Protein AF-A0A7C1R6V9-F1 (afdb_monomer_lite)

Sequence (108 aa):
MRCWAEIVVELDKNIESIDYPQALKPYDFLIILSGESAASVNPNFIKKGENTGYLVWDHSTIQQFRAADKIPKNLSIPEQKIAVEKFGNIVFGNLILFGAFTILSGVR

Radius of gyration: 14.65 Å; chains: 1; bounding box: 40×29×37 Å

Secondary structure (DSSP, 8-state):
------------TT------SSPPSSBSEEEE-SHHHHTT--GGGB--STT--EEEE-TTT-S--TTGGG-SSEEE--HHHHHHHHHS-GGGHHHHHHHHHHHHH---

Foldseek 3Di:
DDDDDFDDDDPPPVDPDDPDPGQDFLFQEAEEEAQVRLVPDAQRSWDDDDQGGAYEYACLHHVDRVRQVVRPRYDYDNLQVCCCVPPVDSVCSVVVVVVVCCVSNVPD

pLDDT: mean 90.54, std 6.85, range [55.81, 96.88]

Structure (mmCIF, N/CA/C/O backbone):
data_AF-A0A7C1R6V9-F1
#
_entry.id   AF-A0A7C1R6V9-F1
#
loop_
_atom_site.group_PDB
_atom_site.id
_atom_site.type_symbol
_atom_site.label_atom_id
_atom_site.label_alt_id
_atom_site.label_comp_id
_atom_site.label_asym_id
_atom_site.label_entity_id
_atom_site.label_seq_id
_atom_site.pdbx_PDB_ins_code
_atom_site.Cartn_x
_atom_site.Cartn_y
_atom_site.Cartn_z
_atom_site.occupancy
_atom_site.B_iso_or_equiv
_atom_site.auth_seq_id
_atom_site.auth_comp_id
_atom_site.auth_asym_id
_atom_site.auth_atom_id
_atom_site.pdbx_PDB_model_num
ATOM 1 N N . MET A 1 1 ? -0.419 16.616 10.810 1.00 55.81 1 MET A N 1
ATOM 2 C CA . MET A 1 1 ? 0.939 16.385 10.266 1.00 55.81 1 MET A CA 1
ATOM 3 C C . MET A 1 1 ? 0.856 15.169 9.359 1.00 55.81 1 MET A C 1
ATOM 5 O O . MET A 1 1 ? 0.285 14.180 9.794 1.00 55.81 1 MET A O 1
ATOM 9 N N . ARG A 1 2 ? 1.315 15.247 8.104 1.00 73.12 2 ARG A N 1
ATOM 10 C CA . ARG A 1 2 ? 1.410 14.064 7.233 1.00 73.12 2 ARG A CA 1
ATOM 11 C C . ARG A 1 2 ? 2.804 13.480 7.399 1.00 73.12 2 ARG A C 1
ATOM 13 O O . ARG A 1 2 ? 3.775 14.220 7.288 1.00 73.12 2 ARG A O 1
ATOM 20 N N . CYS A 1 3 ? 2.878 12.192 7.698 1.00 86.06 3 CYS A N 1
ATOM 21 C CA . CYS A 1 3 ? 4.121 11.437 7.701 1.00 86.06 3 CYS A CA 1
ATOM 22 C C . CYS A 1 3 ? 4.119 10.541 6.466 1.00 86.06 3 CYS A C 1
ATOM 24 O O . CYS A 1 3 ? 3.076 9.988 6.110 1.00 86.06 3 CYS A O 1
ATOM 26 N N . TRP A 1 4 ? 5.265 10.421 5.813 1.00 90.69 4 TRP A N 1
ATOM 27 C CA . TRP A 1 4 ? 5.468 9.473 4.733 1.00 90.69 4 TRP A CA 1
ATOM 28 C C . TRP A 1 4 ? 6.893 8.935 4.805 1.00 90.69 4 TRP A C 1
ATOM 30 O O . TRP A 1 4 ? 7.787 9.577 5.356 1.00 90.69 4 TRP A O 1
ATOM 40 N N . ALA A 1 5 ? 7.074 7.744 4.255 1.00 90.75 5 ALA A N 1
ATOM 41 C CA . ALA A 1 5 ? 8.367 7.124 4.050 1.00 90.75 5 ALA A CA 1
ATOM 42 C C . ALA A 1 5 ? 8.406 6.598 2.618 1.00 90.75 5 ALA A C 1
ATOM 44 O O . ALA A 1 5 ? 7.383 6.175 2.076 1.00 90.75 5 ALA A O 1
ATOM 45 N N . GLU A 1 6 ? 9.585 6.636 2.017 1.00 92.00 6 GLU A N 1
ATOM 46 C CA . GLU A 1 6 ? 9.824 6.139 0.670 1.00 92.00 6 GLU A CA 1
ATOM 47 C C . GLU A 1 6 ? 10.915 5.085 0.741 1.00 92.00 6 GLU A C 1
ATOM 49 O O . GLU A 1 6 ? 11.902 5.241 1.458 1.00 92.00 6 GLU A O 1
ATOM 54 N N . ILE A 1 7 ? 10.705 3.990 0.020 1.00 88.56 7 ILE A N 1
ATOM 55 C CA . ILE A 1 7 ? 11.641 2.878 -0.044 1.00 88.56 7 ILE A CA 1
ATOM 56 C C . ILE A 1 7 ? 11.879 2.599 -1.518 1.00 88.56 7 ILE A C 1
ATOM 58 O O . ILE A 1 7 ? 10.931 2.421 -2.285 1.00 88.56 7 ILE A O 1
ATOM 62 N N . VAL A 1 8 ? 13.150 2.565 -1.897 1.00 89.62 8 VAL A N 1
ATOM 63 C CA . VAL A 1 8 ? 13.596 2.159 -3.224 1.00 89.62 8 VAL A CA 1
ATOM 64 C C . VAL A 1 8 ? 14.518 0.969 -3.037 1.00 89.62 8 VAL A C 1
ATOM 66 O O . VAL A 1 8 ? 15.438 1.019 -2.223 1.00 89.62 8 VAL A O 1
ATOM 69 N N . VAL A 1 9 ? 14.248 -0.101 -3.776 1.00 85.88 9 VAL A N 1
ATOM 70 C CA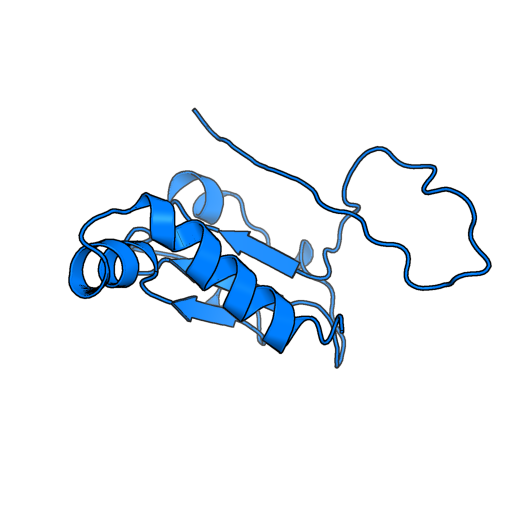 . VAL A 1 9 ? 15.065 -1.311 -3.780 1.00 85.88 9 VAL A CA 1
ATOM 71 C C . VAL A 1 9 ? 15.450 -1.595 -5.221 1.00 85.88 9 VAL A C 1
ATOM 73 O O . VAL A 1 9 ? 14.572 -1.692 -6.077 1.00 85.88 9 VAL A O 1
ATOM 76 N N . GLU A 1 10 ? 16.747 -1.724 -5.469 1.00 86.19 10 GLU A N 1
ATOM 77 C CA . GLU A 1 10 ? 17.276 -2.229 -6.729 1.00 86.19 10 GLU A CA 1
ATOM 78 C C . GLU A 1 10 ? 17.473 -3.742 -6.607 1.00 86.19 10 GLU A C 1
ATOM 80 O O . GLU A 1 10 ? 18.075 -4.227 -5.646 1.00 86.19 10 GLU A O 1
ATOM 85 N N . LEU A 1 11 ? 16.890 -4.489 -7.542 1.00 82.25 11 LEU A N 1
ATOM 86 C CA . LEU A 1 11 ? 16.924 -5.952 -7.551 1.00 82.25 11 LEU A CA 1
ATOM 87 C C . LEU A 1 11 ? 18.000 -6.485 -8.503 1.00 82.25 11 LEU A C 1
ATOM 89 O O . LEU A 1 11 ? 18.443 -7.626 -8.341 1.00 82.25 11 LEU A O 1
ATOM 93 N N . ASP A 1 12 ? 18.425 -5.684 -9.484 1.00 84.62 12 ASP A N 1
ATOM 94 C CA . ASP A 1 12 ? 19.555 -6.008 -10.341 1.00 84.62 12 ASP A CA 1
ATOM 95 C C . ASP A 1 12 ? 20.866 -5.838 -9.568 1.00 84.62 12 ASP A C 1
ATOM 97 O O . ASP A 1 12 ? 21.309 -4.736 -9.253 1.00 84.62 12 ASP A O 1
ATOM 101 N N . LYS A 1 13 ? 21.527 -6.965 -9.297 1.00 84.25 13 LYS A N 1
ATOM 102 C CA . LYS A 1 13 ? 22.800 -7.007 -8.565 1.00 84.25 13 LYS A CA 1
ATOM 103 C C . LYS A 1 13 ? 23.962 -6.353 -9.316 1.00 84.25 13 LYS A C 1
ATOM 105 O O . LYS A 1 13 ? 25.023 -6.190 -8.724 1.00 84.25 13 LYS A O 1
ATOM 110 N N . ASN A 1 14 ? 23.790 -6.034 -10.599 1.00 91.44 14 ASN A N 1
ATOM 111 C CA . ASN A 1 14 ? 24.795 -5.333 -11.394 1.00 91.44 14 ASN A CA 1
ATOM 112 C C . ASN A 1 14 ? 24.747 -3.812 -11.201 1.00 91.44 14 ASN A C 1
ATOM 114 O O . ASN A 1 14 ? 25.660 -3.119 -11.644 1.00 91.44 14 ASN A O 1
ATOM 118 N N . ILE A 1 15 ? 23.695 -3.285 -10.573 1.00 87.44 15 ILE A N 1
ATOM 119 C CA . ILE A 1 15 ? 23.571 -1.863 -10.273 1.00 87.44 15 ILE A CA 1
ATOM 120 C C . ILE A 1 15 ? 24.136 -1.619 -8.872 1.00 87.44 15 ILE A C 1
ATOM 122 O O . ILE A 1 15 ? 23.638 -2.137 -7.875 1.00 87.44 15 ILE A O 1
ATOM 126 N N . GLU A 1 16 ? 25.209 -0.832 -8.805 1.00 84.38 16 GLU A N 1
ATOM 127 C CA . GLU A 1 16 ? 25.948 -0.588 -7.560 1.00 84.38 16 GLU A CA 1
ATOM 128 C C . GLU A 1 16 ? 25.324 0.517 -6.693 1.00 84.38 16 GLU A C 1
ATOM 130 O O . GLU A 1 16 ? 25.511 0.520 -5.474 1.00 84.38 16 GLU A O 1
ATOM 135 N N . SER A 1 17 ? 24.577 1.449 -7.294 1.00 85.62 17 SER A N 1
ATOM 136 C CA . SER A 1 17 ? 23.969 2.582 -6.592 1.00 85.62 17 SER A CA 1
ATOM 137 C C . SER A 1 17 ? 22.584 2.943 -7.121 1.00 85.62 17 SER A C 1
ATOM 139 O O . SER A 1 17 ? 22.273 2.803 -8.300 1.00 85.62 17 SER A O 1
ATOM 141 N N . ILE A 1 18 ? 21.748 3.446 -6.211 1.00 85.31 18 ILE A N 1
ATOM 142 C CA . ILE A 1 18 ? 20.482 4.097 -6.540 1.00 85.31 18 ILE A CA 1
ATOM 143 C C . ILE A 1 18 ? 20.751 5.603 -6.563 1.00 85.31 18 ILE A C 1
ATOM 145 O O . ILE A 1 18 ? 20.977 6.214 -5.520 1.00 85.31 18 ILE A O 1
ATOM 149 N N . ASP A 1 19 ? 20.706 6.204 -7.749 1.00 85.44 19 ASP A N 1
ATOM 150 C CA . ASP A 1 19 ? 21.136 7.598 -7.954 1.00 85.44 19 ASP A CA 1
ATOM 151 C C . ASP A 1 19 ? 20.027 8.633 -7.705 1.00 85.44 19 ASP A C 1
ATOM 153 O O . ASP A 1 19 ? 20.189 9.828 -7.960 1.00 85.44 19 ASP A O 1
ATOM 157 N N . TYR A 1 20 ? 18.876 8.188 -7.207 1.00 81.44 20 TYR A N 1
ATOM 158 C CA . TYR A 1 20 ? 17.741 9.042 -6.897 1.00 81.44 20 TYR A CA 1
ATOM 159 C C . TYR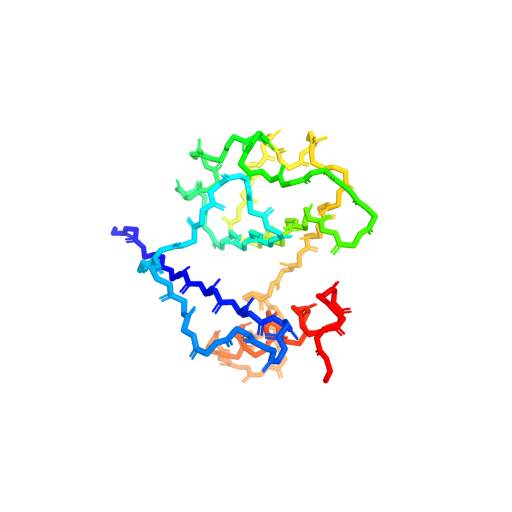 A 1 20 ? 17.314 8.868 -5.433 1.00 81.44 20 TYR A C 1
ATOM 161 O O . TYR A 1 20 ? 17.148 7.747 -4.954 1.00 81.44 20 TYR A O 1
ATOM 169 N N . PRO A 1 21 ? 17.092 9.972 -4.699 1.00 76.94 21 PRO A N 1
ATOM 170 C CA . PRO A 1 21 ? 16.864 9.916 -3.256 1.00 76.94 21 PRO A CA 1
ATOM 171 C C . PRO A 1 21 ? 15.421 9.554 -2.868 1.00 76.94 21 PRO A C 1
ATOM 173 O O . PRO A 1 21 ? 15.101 9.561 -1.683 1.00 76.94 21 PRO A O 1
ATOM 176 N N . GLN A 1 22 ? 14.531 9.334 -3.843 1.00 88.44 22 GLN A N 1
ATOM 177 C CA . GLN A 1 22 ? 13.079 9.297 -3.641 1.00 88.44 22 GLN A CA 1
ATOM 178 C C . GLN A 1 22 ? 12.395 8.258 -4.520 1.00 88.44 22 GLN A C 1
ATOM 180 O O . GLN A 1 22 ? 12.815 8.005 -5.646 1.00 88.44 22 GLN A O 1
ATOM 185 N N . ALA A 1 23 ? 11.279 7.708 -4.050 1.00 90.81 23 ALA A N 1
ATOM 186 C CA . ALA A 1 23 ? 10.481 6.814 -4.879 1.00 90.81 23 ALA A CA 1
ATOM 187 C C . ALA A 1 23 ? 9.909 7.582 -6.084 1.00 90.81 23 ALA A C 1
ATOM 189 O O . ALA A 1 23 ? 9.250 8.615 -5.940 1.00 90.81 23 ALA A O 1
ATOM 190 N N . LEU A 1 24 ? 10.130 7.062 -7.292 1.00 90.31 24 LEU A N 1
ATOM 191 C CA . LEU A 1 24 ? 9.630 7.679 -8.517 1.00 90.31 24 LEU A CA 1
ATOM 192 C C . LEU A 1 24 ? 8.247 7.134 -8.867 1.00 90.31 24 LEU A C 1
ATOM 194 O O . LEU A 1 24 ? 8.007 5.928 -8.853 1.00 90.31 24 LEU A O 1
ATOM 198 N N . LYS A 1 25 ? 7.331 8.041 -9.212 1.00 92.31 25 LYS A N 1
ATOM 199 C CA . LYS A 1 25 ? 6.023 7.665 -9.754 1.00 92.31 25 LYS A CA 1
ATOM 200 C C . LYS A 1 25 ? 6.166 7.170 -11.199 1.00 92.31 25 LYS A C 1
ATOM 202 O O . LYS A 1 25 ? 6.958 7.739 -11.949 1.00 92.31 25 LYS A O 1
ATOM 207 N N . PRO A 1 26 ? 5.315 6.230 -11.635 1.00 95.06 26 PRO A N 1
ATOM 208 C CA . PRO A 1 26 ? 4.341 5.498 -10.821 1.00 95.06 26 PRO A CA 1
ATOM 209 C C . PRO A 1 26 ? 5.015 4.458 -9.903 1.00 95.06 26 PRO A C 1
ATOM 211 O O . PRO A 1 26 ? 6.036 3.884 -10.260 1.00 95.06 26 PRO A O 1
ATOM 214 N N . TYR A 1 27 ? 4.437 4.210 -8.729 1.00 94.69 27 TYR A N 1
ATOM 215 C CA . TYR A 1 27 ? 4.974 3.338 -7.684 1.00 94.69 27 TYR A CA 1
ATOM 216 C C . TYR A 1 27 ? 4.595 1.869 -7.885 1.00 94.69 27 TYR A C 1
ATOM 218 O O . TYR A 1 27 ? 3.485 1.562 -8.332 1.00 94.69 27 TYR A O 1
ATOM 226 N N . ASP A 1 28 ? 5.485 0.960 -7.481 1.00 93.06 28 ASP A N 1
ATOM 227 C CA . ASP A 1 28 ? 5.203 -0.479 -7.433 1.00 93.06 28 ASP A CA 1
ATOM 228 C C . ASP A 1 28 ? 4.311 -0.871 -6.253 1.00 93.06 28 ASP A C 1
ATOM 230 O O . ASP A 1 28 ? 3.508 -1.801 -6.354 1.00 93.06 28 ASP A O 1
ATOM 234 N N . PHE A 1 29 ? 4.430 -0.135 -5.150 1.00 93.75 29 PHE A N 1
ATOM 235 C CA . PHE A 1 29 ? 3.700 -0.368 -3.915 1.00 93.75 29 PHE A CA 1
ATOM 236 C C . PHE A 1 29 ? 3.330 0.970 -3.273 1.00 93.75 29 PHE A C 1
ATOM 238 O O . PHE A 1 29 ? 4.168 1.865 -3.176 1.00 93.75 29 PHE A O 1
ATOM 245 N N . LEU A 1 30 ? 2.086 1.110 -2.824 1.00 95.19 30 LEU A N 1
ATOM 246 C CA . LEU A 1 30 ? 1.602 2.284 -2.104 1.00 95.19 30 LEU A CA 1
ATOM 247 C C . LEU A 1 30 ? 0.840 1.831 -0.856 1.00 95.19 30 LEU A C 1
ATOM 249 O O . LEU A 1 30 ? -0.106 1.056 -0.964 1.00 95.19 30 LEU A O 1
ATOM 253 N N . ILE A 1 31 ? 1.239 2.321 0.320 1.00 94.56 31 ILE A N 1
ATOM 254 C CA . ILE A 1 31 ? 0.588 2.010 1.602 1.00 94.56 31 ILE A CA 1
ATOM 255 C C . ILE A 1 31 ? -0.034 3.286 2.171 1.00 94.56 31 ILE A C 1
ATOM 257 O O . ILE A 1 31 ? 0.650 4.300 2.297 1.00 94.56 31 ILE A O 1
ATOM 261 N N . ILE A 1 32 ? -1.325 3.248 2.510 1.00 95.06 32 ILE A N 1
ATOM 262 C CA . ILE A 1 32 ? -2.087 4.416 2.972 1.00 95.06 32 ILE A CA 1
ATOM 263 C C . ILE A 1 32 ? -2.828 4.084 4.266 1.00 95.06 32 ILE A C 1
ATOM 265 O O . ILE A 1 32 ? -3.742 3.269 4.266 1.00 95.06 32 ILE A O 1
ATOM 269 N N . LEU A 1 33 ? -2.456 4.748 5.361 1.00 93.62 33 LEU A N 1
ATOM 270 C CA . LEU A 1 33 ? -2.950 4.420 6.710 1.00 93.62 33 LEU A CA 1
ATOM 271 C C . LEU A 1 33 ? -3.827 5.514 7.339 1.00 93.62 33 LEU A C 1
ATOM 273 O O . LEU A 1 33 ? -4.248 5.389 8.487 1.00 93.62 33 LEU A O 1
ATOM 277 N N . SER A 1 34 ? -4.068 6.619 6.626 1.00 92.38 34 SER A N 1
ATOM 278 C CA . SER A 1 34 ? -4.906 7.717 7.116 1.00 92.38 34 SER A CA 1
ATOM 279 C C . SER A 1 34 ? -5.768 8.327 6.016 1.00 92.38 34 SER A C 1
ATOM 281 O O . SER A 1 34 ? -5.403 8.332 4.833 1.00 92.38 34 SER A O 1
ATOM 283 N N . GLY A 1 35 ? -6.916 8.878 6.419 1.00 92.94 35 GLY A N 1
ATOM 284 C CA . GLY A 1 35 ? -7.853 9.534 5.509 1.00 92.94 35 GLY A CA 1
ATOM 285 C C . GLY A 1 35 ? -7.250 10.756 4.809 1.00 92.94 35 GLY A C 1
ATOM 286 O O . GLY A 1 35 ? -7.503 10.977 3.624 1.00 92.94 35 GLY A O 1
ATOM 287 N N . GLU A 1 36 ? -6.395 11.522 5.495 1.00 91.31 36 GLU A N 1
ATOM 288 C CA . GLU A 1 36 ? -5.724 12.695 4.921 1.00 91.31 36 GLU A CA 1
ATOM 289 C C . GLU A 1 36 ? -4.795 12.319 3.767 1.00 91.31 36 GLU A C 1
ATOM 291 O O . GLU A 1 36 ? -4.699 13.059 2.785 1.00 91.31 36 GLU A O 1
ATOM 296 N N . SER A 1 37 ? -4.112 11.179 3.882 1.00 92.19 37 SER A N 1
ATOM 297 C CA . SER A 1 37 ? -3.248 10.654 2.826 1.00 92.19 37 SER A CA 1
ATOM 298 C C . SER A 1 37 ? -4.088 10.107 1.669 1.00 92.19 37 SER A C 1
ATOM 300 O O . SER A 1 37 ? -3.830 10.461 0.515 1.00 92.19 37 SER A O 1
ATOM 302 N N . ALA A 1 38 ? -5.153 9.352 1.967 1.00 93.94 38 ALA A N 1
ATOM 303 C CA . ALA A 1 38 ? -6.070 8.778 0.976 1.00 93.94 38 ALA A CA 1
ATOM 304 C C . ALA A 1 38 ? -6.695 9.832 0.046 1.00 93.94 38 ALA A C 1
ATOM 306 O O . ALA A 1 38 ? -6.798 9.611 -1.161 1.00 93.94 38 ALA A O 1
ATOM 307 N N . ALA A 1 39 ? -7.040 11.008 0.582 1.00 91.94 39 ALA A N 1
ATOM 308 C CA . ALA A 1 39 ? -7.634 12.108 -0.181 1.00 91.94 39 ALA A CA 1
ATOM 309 C C . ALA A 1 39 ? -6.736 12.642 -1.315 1.00 91.94 39 ALA A C 1
ATOM 311 O O . ALA A 1 39 ? -7.236 13.220 -2.278 1.00 91.94 39 ALA A O 1
ATOM 312 N N . SER A 1 40 ? -5.416 12.457 -1.209 1.00 91.19 40 SER A N 1
ATOM 313 C CA . SER A 1 40 ? -4.437 12.932 -2.199 1.00 91.19 40 SER A CA 1
ATOM 314 C C . SER A 1 40 ? -4.010 11.885 -3.230 1.00 91.19 40 SER A C 1
ATOM 316 O O . SER A 1 40 ? -3.247 12.199 -4.147 1.00 91.19 40 SER A O 1
ATOM 318 N N . VAL A 1 41 ? -4.477 10.643 -3.099 1.00 94.12 41 VAL A N 1
ATOM 319 C CA . VAL A 1 41 ? -4.057 9.555 -3.983 1.00 94.12 41 VAL A CA 1
ATOM 320 C C . VAL A 1 41 ? -4.740 9.678 -5.339 1.00 94.12 41 VAL A C 1
ATOM 322 O O . VAL A 1 41 ? -5.965 9.693 -5.457 1.00 94.12 41 VAL A O 1
ATOM 325 N N . ASN A 1 42 ? -3.920 9.703 -6.386 1.00 95.12 42 ASN A N 1
ATOM 326 C CA . ASN A 1 42 ? -4.362 9.564 -7.764 1.00 95.12 42 ASN A CA 1
ATOM 327 C C . ASN A 1 42 ? -4.084 8.122 -8.230 1.00 95.12 42 ASN A C 1
ATOM 329 O O . ASN A 1 42 ? -2.958 7.661 -8.043 1.00 95.12 42 ASN A O 1
ATOM 333 N N . PRO A 1 43 ? -5.038 7.418 -8.870 1.00 94.12 43 PRO A N 1
ATOM 334 C CA . PRO A 1 43 ? -4.801 6.081 -9.423 1.00 94.12 43 PRO A CA 1
ATOM 335 C C . PRO A 1 43 ? -3.586 5.991 -10.362 1.00 94.12 43 PRO A C 1
ATOM 337 O O . PRO A 1 43 ? -2.943 4.951 -10.438 1.00 94.12 43 PRO A O 1
ATOM 340 N N . ASN A 1 44 ? -3.217 7.092 -11.027 1.00 95.19 44 ASN A N 1
ATOM 341 C CA . ASN A 1 44 ? -2.035 7.168 -11.891 1.00 95.19 44 ASN A CA 1
ATOM 342 C C . ASN A 1 44 ? -0.703 7.167 -11.119 1.00 95.19 44 ASN A C 1
ATOM 344 O O . ASN A 1 44 ? 0.356 7.109 -11.736 1.00 95.19 44 ASN A O 1
ATOM 348 N N . PHE A 1 45 ? -0.723 7.259 -9.786 1.00 94.88 45 PHE A N 1
ATOM 349 C CA . PHE A 1 45 ? 0.482 7.113 -8.967 1.00 94.88 45 PHE A CA 1
ATOM 350 C C . PHE A 1 45 ? 0.933 5.662 -8.851 1.00 94.88 45 PHE A C 1
ATOM 352 O O . PHE A 1 45 ? 2.011 5.435 -8.324 1.00 94.88 45 PHE A O 1
ATOM 359 N N . ILE A 1 46 ? 0.141 4.699 -9.316 1.00 94.56 46 ILE A N 1
ATOM 360 C CA . ILE A 1 46 ? 0.415 3.274 -9.172 1.00 94.56 46 ILE A CA 1
ATOM 361 C C . ILE A 1 46 ? 0.707 2.671 -10.548 1.00 94.56 46 ILE A C 1
ATOM 363 O O . ILE A 1 46 ? 0.020 2.967 -11.530 1.00 94.56 46 ILE A O 1
ATOM 367 N N . LYS A 1 47 ? 1.758 1.848 -10.633 1.00 94.94 47 LYS A N 1
ATOM 368 C CA . LYS A 1 47 ? 2.156 1.155 -11.867 1.00 94.94 47 LYS A CA 1
ATOM 369 C C . LYS A 1 47 ? 1.071 0.185 -12.328 1.00 94.94 47 LYS A C 1
ATOM 371 O O . LYS A 1 47 ? 0.257 -0.299 -11.549 1.00 94.94 47 LYS A O 1
ATOM 376 N N . LYS A 1 48 ? 1.087 -0.136 -13.621 1.00 91.00 48 LYS A N 1
ATOM 377 C CA . LYS A 1 48 ? 0.255 -1.193 -14.208 1.00 91.00 48 LYS A CA 1
ATOM 378 C C . LYS A 1 48 ? 1.161 -2.342 -14.628 1.00 91.00 48 LYS A C 1
ATOM 380 O O . LYS A 1 48 ? 2.144 -2.111 -15.322 1.00 91.00 48 LYS A O 1
ATOM 385 N N . GLY A 1 49 ? 0.828 -3.561 -14.224 1.00 88.25 49 GLY A N 1
ATOM 386 C CA . GLY A 1 49 ? 1.581 -4.758 -14.591 1.00 88.25 49 GLY A CA 1
ATOM 387 C C . GLY A 1 49 ? 1.256 -5.937 -13.685 1.00 88.25 49 GLY A C 1
ATOM 388 O O . GLY A 1 49 ? 0.530 -5.791 -12.702 1.00 88.25 49 GLY A O 1
ATOM 389 N N . GLU A 1 50 ? 1.790 -7.111 -14.013 1.00 85.50 50 GLU A N 1
ATOM 390 C CA . GLU A 1 50 ? 1.462 -8.374 -13.340 1.00 85.50 50 GLU A CA 1
ATOM 391 C C . GLU A 1 50 ? 2.072 -8.502 -11.938 1.00 85.50 50 GLU A C 1
ATOM 393 O O . GLU A 1 50 ? 1.388 -8.970 -11.037 1.00 85.50 50 GLU A O 1
ATOM 398 N N . ASN A 1 51 ? 3.272 -7.963 -11.698 1.00 86.00 51 ASN A N 1
ATOM 399 C CA . ASN A 1 51 ? 3.979 -8.062 -10.406 1.00 86.00 51 ASN A CA 1
ATOM 400 C C . ASN A 1 51 ? 4.252 -6.698 -9.751 1.00 86.00 51 ASN A C 1
ATOM 402 O O . ASN A 1 51 ? 5.179 -6.536 -8.972 1.00 86.00 51 ASN A O 1
ATOM 406 N N . THR A 1 52 ? 3.445 -5.695 -10.086 1.00 91.06 52 THR A N 1
ATOM 407 C CA . THR A 1 52 ? 3.587 -4.320 -9.596 1.00 91.06 52 THR A CA 1
ATOM 408 C C . THR A 1 52 ? 2.211 -3.689 -9.402 1.00 91.06 52 THR A C 1
ATOM 410 O O . THR A 1 52 ? 1.197 -4.240 -9.851 1.00 91.06 52 THR A O 1
ATOM 413 N N . GLY A 1 53 ? 2.179 -2.525 -8.768 1.00 93.69 53 GLY A N 1
ATOM 414 C CA . GLY A 1 53 ? 1.011 -1.669 -8.699 1.00 93.69 53 GLY A CA 1
ATOM 415 C C . GLY A 1 53 ? 0.055 -2.007 -7.561 1.00 93.69 53 GLY A C 1
ATOM 416 O O . GLY A 1 53 ? -1.159 -1.978 -7.756 1.00 93.69 53 GLY A O 1
ATOM 417 N N . TYR A 1 54 ? 0.586 -2.366 -6.395 1.00 94.81 54 TYR A N 1
ATOM 418 C CA . TYR A 1 54 ? -0.219 -2.744 -5.236 1.00 94.81 54 TYR A CA 1
ATOM 419 C C . TYR A 1 54 ? -0.574 -1.527 -4.380 1.00 94.81 54 TYR A C 1
ATOM 421 O O . TYR A 1 54 ? 0.293 -0.727 -4.028 1.00 94.81 54 TYR A O 1
ATOM 429 N N . LEU A 1 55 ? -1.847 -1.414 -4.005 1.00 95.62 55 LEU A N 1
ATOM 430 C CA . LEU A 1 55 ? -2.318 -0.507 -2.960 1.00 95.62 55 LEU A CA 1
ATOM 431 C C . LEU A 1 55 ? -2.655 -1.325 -1.712 1.00 95.62 55 LEU A C 1
ATOM 433 O O . LEU A 1 55 ? -3.492 -2.219 -1.789 1.00 95.62 55 LEU A O 1
ATOM 437 N N . VAL A 1 56 ? -2.082 -0.977 -0.563 1.00 95.38 56 VAL A N 1
ATOM 438 C CA . VAL A 1 56 ? -2.499 -1.493 0.751 1.00 95.38 56 VAL A CA 1
ATOM 439 C C . VAL A 1 56 ? -3.035 -0.343 1.591 1.00 95.38 56 VAL A C 1
ATOM 441 O O . VAL A 1 56 ? -2.445 0.738 1.602 1.00 95.38 56 VAL A O 1
ATOM 444 N N . TRP A 1 57 ? -4.161 -0.537 2.276 1.00 95.62 57 TRP A N 1
ATOM 445 C CA . TRP A 1 57 ? -4.761 0.537 3.066 1.00 95.62 57 TRP A CA 1
ATOM 446 C C . TRP A 1 57 ? -5.587 0.068 4.264 1.00 95.62 57 TRP A C 1
ATOM 448 O O . TRP A 1 57 ? -6.161 -1.023 4.232 1.00 95.62 57 TRP A O 1
ATOM 458 N N . ASP A 1 58 ? -5.675 0.932 5.282 1.00 95.19 58 ASP A N 1
ATOM 459 C CA . ASP A 1 58 ? -6.428 0.666 6.513 1.00 95.19 58 ASP A CA 1
ATOM 460 C C . ASP A 1 58 ? -7.887 1.133 6.427 1.00 95.19 58 ASP A C 1
ATOM 462 O O . ASP A 1 58 ? -8.169 2.330 6.514 1.00 95.19 58 ASP A O 1
ATOM 466 N N . HIS A 1 59 ? -8.849 0.213 6.305 1.00 95.19 59 HIS A N 1
ATOM 467 C CA . HIS A 1 59 ? -10.274 0.589 6.340 1.00 95.19 59 HIS A CA 1
ATOM 468 C C . HIS A 1 59 ? -10.820 0.871 7.741 1.00 95.19 59 HIS A C 1
ATOM 470 O O . HIS A 1 59 ? -11.927 1.392 7.872 1.00 95.19 59 HIS A O 1
ATOM 476 N N . SER A 1 60 ? -10.086 0.530 8.797 1.00 94.19 60 SER A N 1
ATOM 477 C CA . SER A 1 60 ? -10.458 0.898 10.162 1.00 94.19 60 SER A CA 1
ATOM 478 C C . SER A 1 60 ? -10.217 2.385 10.439 1.00 94.19 60 SER A C 1
ATOM 480 O O . SER A 1 60 ? -10.933 2.973 11.252 1.00 94.19 60 SER A O 1
ATOM 482 N N . THR A 1 61 ? -9.298 3.025 9.707 1.00 92.75 61 THR A N 1
ATOM 483 C CA . THR A 1 61 ? -9.023 4.468 9.815 1.00 92.75 61 THR A CA 1
ATOM 484 C C . THR A 1 61 ? -9.503 5.281 8.614 1.00 92.75 61 THR A C 1
ATOM 486 O O . THR A 1 61 ? -9.792 6.472 8.755 1.00 92.75 61 THR A O 1
ATOM 489 N N . ILE A 1 62 ? -9.635 4.671 7.433 1.00 95.25 62 ILE A N 1
ATOM 490 C CA . ILE A 1 62 ? -10.046 5.352 6.202 1.00 95.25 62 ILE A CA 1
ATOM 491 C C . ILE A 1 62 ? -11.497 5.001 5.881 1.00 95.25 62 ILE A C 1
ATOM 493 O O . ILE A 1 62 ? -11.801 3.949 5.329 1.00 95.25 62 ILE A O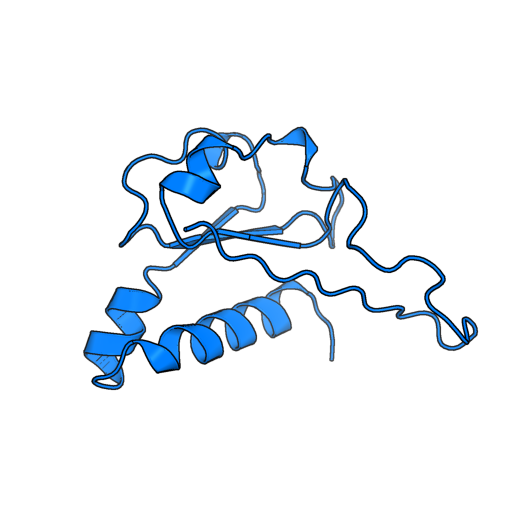 1
ATOM 497 N N . GLN A 1 63 ? -12.407 5.929 6.176 1.00 88.44 63 GLN A N 1
ATOM 498 C CA . GLN A 1 63 ? -13.846 5.732 5.956 1.00 88.44 63 GLN A CA 1
ATOM 499 C C . GLN A 1 63 ? -14.251 5.806 4.476 1.00 88.44 63 GLN A C 1
ATOM 501 O O . GLN A 1 63 ? -15.232 5.193 4.063 1.00 88.44 63 GLN A O 1
ATOM 506 N N . GLN A 1 64 ? -13.530 6.587 3.665 1.00 90.25 64 GLN A N 1
ATOM 507 C CA . GLN A 1 64 ? -13.814 6.752 2.238 1.00 90.25 64 GLN A CA 1
ATOM 508 C C . GLN A 1 64 ? -12.513 6.805 1.443 1.00 90.25 64 GLN A C 1
ATOM 510 O O . GLN A 1 64 ? -11.718 7.728 1.618 1.00 90.25 64 GLN A O 1
ATOM 515 N N . PHE A 1 65 ? -12.329 5.860 0.516 1.00 95.50 65 PHE A N 1
ATOM 516 C CA . PHE A 1 65 ? -11.143 5.809 -0.337 1.00 95.50 65 PHE A CA 1
ATOM 517 C C . PHE A 1 65 ? -11.485 5.599 -1.819 1.00 95.50 65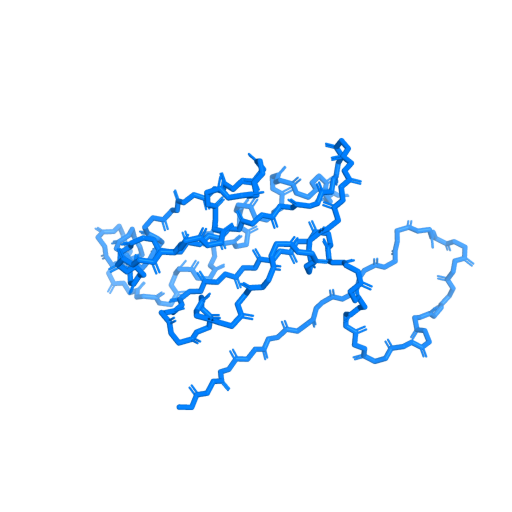 PHE A C 1
ATOM 519 O O . PHE A 1 65 ? -11.152 4.590 -2.426 1.00 95.50 65 PHE A O 1
ATOM 526 N N . ARG A 1 66 ? -12.094 6.613 -2.444 1.00 92.25 66 ARG A N 1
ATOM 527 C CA . ARG A 1 66 ? -12.588 6.550 -3.838 1.00 92.25 66 ARG A CA 1
ATOM 528 C C . ARG A 1 66 ? -11.537 6.170 -4.889 1.00 92.25 66 ARG A C 1
ATOM 530 O O . ARG A 1 66 ? -11.885 5.708 -5.971 1.00 92.25 66 ARG A O 1
ATOM 537 N N . ALA A 1 67 ? -10.256 6.447 -4.635 1.00 94.38 67 ALA A N 1
ATOM 538 C CA . ALA A 1 67 ? -9.193 6.074 -5.566 1.00 94.38 67 ALA A CA 1
ATOM 539 C C . ALA A 1 67 ? -8.912 4.563 -5.545 1.00 94.38 67 ALA A C 1
ATOM 541 O O . ALA A 1 67 ? -8.541 4.025 -6.587 1.00 94.38 67 ALA A O 1
ATOM 542 N N . ALA A 1 68 ? -9.129 3.886 -4.409 1.00 95.25 68 ALA A N 1
ATOM 543 C CA . ALA A 1 68 ? -8.916 2.448 -4.267 1.00 95.25 68 ALA A CA 1
ATOM 544 C C . ALA A 1 68 ? -9.806 1.644 -5.225 1.00 95.25 68 ALA A C 1
ATOM 546 O O . ALA A 1 68 ? -9.314 0.725 -5.871 1.00 95.25 68 ALA A O 1
ATOM 547 N N . ASP A 1 69 ? -11.057 2.075 -5.427 1.00 92.81 69 ASP A N 1
ATOM 548 C CA . ASP A 1 69 ? -12.011 1.444 -6.357 1.00 92.81 69 ASP A CA 1
ATOM 549 C C . ASP A 1 69 ? -11.513 1.411 -7.813 1.00 92.81 69 ASP A C 1
ATOM 551 O O . ASP A 1 69 ? -11.974 0.615 -8.629 1.00 92.81 69 ASP A O 1
ATOM 555 N N . LYS A 1 70 ? -10.569 2.293 -8.163 1.00 94.31 70 LYS A N 1
ATOM 556 C CA . LYS A 1 70 ? -9.983 2.403 -9.507 1.00 94.31 70 LYS A CA 1
ATOM 557 C C . LYS A 1 70 ? -8.642 1.680 -9.635 1.00 94.31 70 LYS A C 1
ATOM 559 O O . LYS A 1 70 ? -8.067 1.672 -10.722 1.00 94.31 70 LYS A O 1
ATOM 564 N N . ILE A 1 71 ? -8.127 1.116 -8.545 1.00 94.25 71 ILE A N 1
ATOM 565 C CA . ILE A 1 71 ? -6.847 0.412 -8.491 1.00 94.25 71 ILE A CA 1
ATOM 566 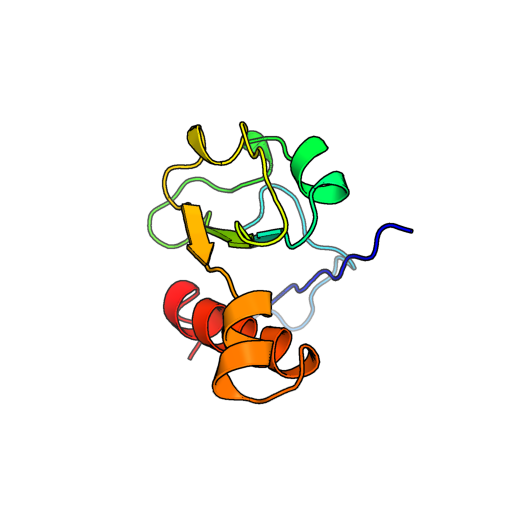C C . ILE A 1 71 ? -7.156 -1.086 -8.388 1.00 94.25 71 ILE A C 1
ATOM 568 O O . ILE A 1 71 ? -7.622 -1.532 -7.342 1.00 94.25 71 ILE A O 1
ATOM 572 N N . PRO A 1 72 ? -6.909 -1.888 -9.442 1.00 91.94 72 PRO A N 1
ATOM 573 C CA . PRO A 1 72 ? -7.316 -3.296 -9.462 1.00 91.94 72 PRO A CA 1
ATOM 574 C C . PRO A 1 72 ? -6.689 -4.135 -8.345 1.00 91.94 72 PRO A C 1
ATOM 576 O O . PRO A 1 72 ? -7.337 -5.007 -7.778 1.00 91.94 72 PRO A O 1
ATOM 579 N N . LYS A 1 73 ? -5.425 -3.857 -8.016 1.00 94.00 73 LYS A N 1
ATOM 580 C CA . LYS A 1 73 ? -4.659 -4.555 -6.980 1.00 94.00 73 LYS A CA 1
ATOM 581 C C . LYS A 1 73 ? -4.690 -3.780 -5.671 1.00 94.00 73 LYS A C 1
ATOM 583 O O . LYS A 1 73 ? -3.658 -3.325 -5.179 1.00 94.00 73 LYS A O 1
ATOM 588 N N . ASN A 1 74 ? -5.890 -3.580 -5.144 1.00 94.38 74 ASN A N 1
ATOM 589 C CA . ASN A 1 74 ? -6.075 -2.975 -3.835 1.00 94.38 74 ASN A CA 1
ATOM 590 C C . ASN A 1 74 ? -6.333 -4.061 -2.781 1.00 94.38 74 ASN A C 1
ATOM 592 O O . ASN A 1 74 ? -7.111 -4.986 -3.003 1.00 94.38 74 ASN A O 1
ATOM 596 N N . LEU A 1 75 ? -5.660 -3.947 -1.641 1.00 94.88 75 LEU A N 1
ATOM 597 C CA . LEU A 1 75 ? -5.845 -4.785 -0.469 1.00 94.88 75 LEU A CA 1
ATOM 598 C C . LEU A 1 75 ? -6.193 -3.887 0.715 1.00 94.88 75 LEU A C 1
ATOM 600 O O . LEU A 1 75 ? -5.417 -3.019 1.110 1.00 94.88 75 LEU A O 1
ATOM 604 N N . SER A 1 76 ? -7.372 -4.111 1.280 1.00 95.06 76 SER A N 1
ATOM 605 C CA . SER A 1 76 ? -7.826 -3.417 2.476 1.00 95.06 76 SER A CA 1
ATOM 606 C C . SER A 1 76 ? -7.636 -4.310 3.699 1.00 95.06 76 SER A C 1
ATOM 608 O O . SER A 1 76 ? -8.162 -5.422 3.732 1.00 95.06 76 SER A O 1
ATOM 610 N N . ILE A 1 77 ? -6.900 -3.838 4.703 1.00 94.19 77 ILE A N 1
ATOM 611 C CA . ILE A 1 77 ? -6.600 -4.587 5.933 1.00 94.19 77 ILE A CA 1
ATOM 612 C C . ILE A 1 77 ? -6.905 -3.673 7.113 1.00 94.19 77 ILE A C 1
ATOM 614 O O . ILE A 1 77 ? -6.425 -2.556 7.099 1.00 94.19 77 ILE A O 1
ATOM 618 N N . PRO A 1 78 ? -7.644 -4.096 8.148 1.00 94.94 78 PRO A N 1
ATOM 619 C CA . PRO A 1 78 ? -7.851 -3.261 9.322 1.00 94.94 78 PRO A CA 1
ATOM 620 C C . PRO A 1 78 ? -6.646 -3.388 10.267 1.00 94.94 78 PRO A C 1
ATOM 622 O O . PRO A 1 78 ? -6.781 -3.950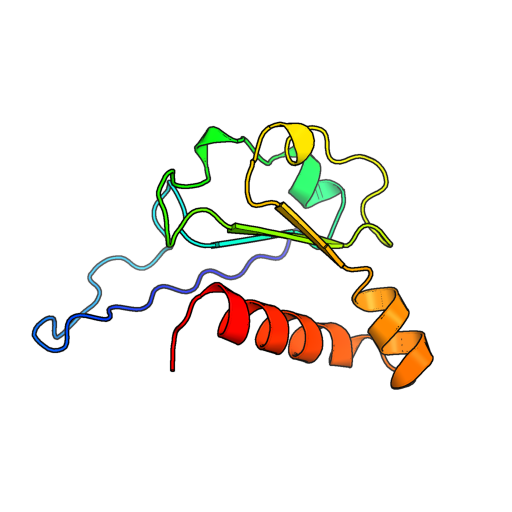 11.358 1.00 94.94 78 PRO A O 1
ATOM 625 N N . GLU A 1 79 ? -5.438 -2.989 9.842 1.00 94.81 79 GLU A N 1
ATOM 626 C CA . GLU A 1 79 ? -4.214 -3.364 10.558 1.00 94.81 79 GLU A CA 1
ATOM 627 C C . GLU A 1 79 ? -4.157 -2.774 11.960 1.00 94.81 79 GLU A C 1
ATOM 629 O O . GLU A 1 79 ? -3.733 -3.479 12.874 1.00 94.81 79 GLU A O 1
ATOM 634 N N . GLN A 1 80 ? -4.618 -1.534 12.169 1.00 92.38 80 GLN A N 1
ATOM 635 C CA . GLN A 1 80 ? -4.603 -0.931 13.504 1.00 92.38 80 GLN A CA 1
ATOM 636 C C . GLN A 1 80 ? -5.538 -1.667 14.453 1.00 92.38 80 GLN A C 1
ATOM 638 O O . GLN A 1 80 ? -5.178 -1.946 15.600 1.00 92.38 80 GLN A O 1
ATOM 643 N N . LYS A 1 81 ? -6.717 -2.052 13.959 1.00 95.50 81 LYS A N 1
ATOM 644 C CA . LYS A 1 81 ? -7.666 -2.852 14.730 1.00 95.50 81 LYS A CA 1
ATOM 645 C C . LYS A 1 81 ? -7.077 -4.219 15.078 1.00 95.50 81 LYS A C 1
ATOM 647 O O . LYS A 1 81 ? -7.118 -4.609 16.241 1.00 95.50 81 LYS A O 1
ATOM 652 N N . ILE A 1 82 ? -6.463 -4.911 14.114 1.00 96.25 82 ILE A N 1
ATOM 653 C CA . ILE A 1 82 ? -5.795 -6.201 14.358 1.00 96.25 82 ILE A CA 1
ATOM 654 C C . ILE A 1 82 ? -4.651 -6.035 15.366 1.00 96.25 82 ILE A C 1
ATOM 656 O O . ILE A 1 82 ? -4.523 -6.850 16.279 1.00 96.25 82 ILE A O 1
ATOM 660 N N . ALA A 1 83 ? -3.842 -4.981 15.235 1.00 96.62 83 ALA A N 1
ATOM 661 C CA . ALA A 1 83 ? -2.719 -4.697 16.122 1.00 96.62 83 ALA A CA 1
ATOM 662 C C . ALA A 1 83 ? -3.171 -4.574 17.587 1.00 96.62 83 ALA A C 1
ATOM 664 O O . ALA A 1 83 ? -2.605 -5.208 18.479 1.00 96.62 83 ALA A O 1
ATOM 665 N N . VAL A 1 84 ? -4.243 -3.818 17.831 1.00 96.44 84 VAL A N 1
ATOM 666 C CA . VAL A 1 84 ? -4.802 -3.634 19.175 1.00 96.44 84 VAL A CA 1
ATOM 667 C C . VAL A 1 84 ? -5.491 -4.904 19.677 1.00 96.44 84 VAL A C 1
ATOM 669 O O . VAL A 1 84 ? -5.209 -5.342 20.789 1.00 96.44 84 VAL A O 1
ATOM 672 N N . GLU A 1 85 ? -6.350 -5.535 18.874 1.00 96.88 85 GLU A N 1
ATOM 673 C CA . GLU A 1 85 ? -7.141 -6.697 19.308 1.00 96.88 85 GLU A CA 1
ATOM 674 C C . GLU A 1 85 ? -6.296 -7.950 19.560 1.00 96.88 85 GLU A C 1
ATOM 676 O O . GLU A 1 85 ? -6.630 -8.753 20.430 1.00 96.88 85 GLU A O 1
ATOM 681 N N . LYS A 1 86 ? -5.219 -8.149 18.793 1.00 96.62 86 LYS A N 1
ATOM 682 C CA . LYS A 1 86 ? -4.378 -9.351 18.894 1.00 96.62 86 LYS A CA 1
ATOM 683 C C . LYS A 1 86 ? -3.135 -9.152 19.745 1.00 96.62 86 LYS A C 1
ATOM 685 O O . LYS A 1 86 ? -2.689 -10.109 20.370 1.00 96.62 86 LYS A O 1
ATOM 690 N N . PHE A 1 87 ? -2.581 -7.942 19.769 1.00 95.94 87 PHE A N 1
ATOM 691 C CA . PHE A 1 87 ? -1.277 -7.685 20.384 1.00 95.94 87 PHE A CA 1
ATOM 692 C C . PHE A 1 87 ? -1.313 -6.586 21.453 1.00 95.94 87 PHE A C 1
ATOM 694 O O . PHE A 1 87 ? -0.283 -6.281 22.050 1.00 95.94 87 PHE A O 1
ATOM 701 N N . GLY A 1 88 ? -2.478 -5.982 21.709 1.00 95.25 88 GLY A N 1
ATOM 702 C CA . GLY A 1 88 ? -2.665 -4.963 22.744 1.00 95.25 88 GLY A CA 1
ATOM 703 C C . GLY A 1 88 ? -1.958 -3.634 22.465 1.00 95.25 88 GLY A C 1
ATOM 704 O O . GLY A 1 88 ? -1.960 -2.758 23.327 1.00 95.25 88 GLY A O 1
ATOM 705 N N . ASN A 1 89 ? -1.334 -3.465 21.294 1.00 94.50 89 ASN A N 1
ATOM 706 C CA . ASN A 1 89 ? -0.566 -2.269 20.966 1.00 94.50 89 ASN A CA 1
ATOM 707 C C . ASN A 1 89 ? -0.567 -1.991 19.456 1.00 94.50 89 ASN A C 1
ATOM 709 O O . ASN A 1 89 ? -0.230 -2.850 18.644 1.00 94.50 89 ASN A O 1
ATOM 713 N N . ILE A 1 90 ? -0.889 -0.751 19.089 1.00 91.50 90 ILE A N 1
ATOM 714 C CA . ILE A 1 90 ? -0.945 -0.275 17.703 1.00 91.50 90 ILE A CA 1
ATOM 715 C C . ILE A 1 90 ? 0.404 -0.342 16.969 1.00 91.50 90 ILE A C 1
ATOM 717 O O . ILE A 1 90 ? 0.426 -0.479 15.750 1.00 91.50 90 ILE A O 1
ATOM 721 N N . VAL A 1 91 ? 1.535 -0.310 17.689 1.00 91.75 91 VAL A N 1
ATOM 722 C CA . VAL A 1 91 ? 2.889 -0.384 17.103 1.00 91.75 91 VAL A CA 1
ATOM 723 C C . VAL A 1 91 ? 3.089 -1.664 16.281 1.00 91.75 91 VAL A C 1
ATOM 725 O O . VAL A 1 91 ? 3.824 -1.656 15.292 1.00 91.75 91 VAL A O 1
ATOM 728 N N . PHE A 1 92 ? 2.385 -2.749 16.622 1.00 94.88 92 PHE A N 1
ATOM 729 C CA . PHE A 1 92 ? 2.419 -4.000 15.860 1.00 94.88 92 PHE A CA 1
ATOM 730 C C . PHE A 1 92 ? 1.786 -3.892 14.463 1.00 94.88 92 PHE A C 1
ATOM 732 O O . PHE A 1 92 ? 2.059 -4.745 13.618 1.00 94.88 92 PHE A O 1
ATOM 739 N N . GLY A 1 93 ? 1.018 -2.835 14.171 1.00 92.62 93 GLY A N 1
ATOM 740 C CA . GLY A 1 93 ? 0.461 -2.574 12.838 1.00 92.62 93 GLY A CA 1
ATOM 741 C C . GLY A 1 93 ? 1.540 -2.515 11.756 1.00 92.62 93 GLY A C 1
ATOM 742 O O . GLY A 1 93 ? 1.383 -3.105 10.689 1.00 92.62 93 GLY A O 1
ATOM 743 N N . ASN A 1 94 ? 2.701 -1.933 12.069 1.00 90.50 94 ASN A N 1
ATOM 744 C CA . ASN A 1 94 ? 3.833 -1.868 11.142 1.00 90.50 94 ASN A CA 1
ATOM 745 C C . ASN A 1 94 ? 4.369 -3.259 10.767 1.00 90.50 94 ASN A C 1
ATOM 747 O O . ASN A 1 94 ? 4.742 -3.479 9.618 1.00 90.50 94 ASN A O 1
ATOM 751 N N . LEU A 1 95 ? 4.381 -4.213 11.708 1.00 92.56 95 LEU A N 1
ATOM 752 C CA . LEU A 1 95 ? 4.811 -5.588 11.429 1.00 92.56 95 LEU A CA 1
ATOM 753 C C . LEU A 1 95 ? 3.792 -6.338 10.568 1.00 92.56 95 LEU A C 1
ATOM 755 O O . LEU A 1 95 ? 4.185 -7.100 9.687 1.00 92.56 95 LEU A O 1
ATOM 759 N N . ILE A 1 96 ? 2.496 -6.095 10.782 1.00 92.94 96 ILE A N 1
ATOM 760 C CA . ILE A 1 96 ? 1.429 -6.651 9.939 1.00 92.94 96 ILE A CA 1
ATOM 761 C C . ILE A 1 96 ? 1.591 -6.148 8.499 1.00 92.94 96 ILE A C 1
ATOM 763 O O . ILE A 1 96 ? 1.581 -6.946 7.562 1.00 92.94 96 ILE A O 1
ATOM 767 N N . LEU A 1 97 ? 1.803 -4.840 8.322 1.00 92.00 97 LEU A N 1
ATOM 768 C CA . LEU A 1 97 ? 2.031 -4.233 7.008 1.00 92.00 97 LEU A CA 1
ATOM 769 C C . LEU A 1 97 ? 3.310 -4.747 6.351 1.00 92.00 97 LEU A C 1
ATOM 771 O O . LEU A 1 97 ? 3.302 -5.040 5.158 1.00 92.00 97 LEU A O 1
ATOM 775 N N . PHE A 1 98 ? 4.389 -4.909 7.121 1.00 90.31 98 PHE A N 1
ATOM 776 C CA . PHE A 1 98 ? 5.628 -5.494 6.620 1.00 90.31 98 PHE A CA 1
ATOM 777 C C . PHE A 1 98 ? 5.416 -6.934 6.128 1.00 90.31 98 PHE A C 1
ATOM 779 O O . PHE A 1 98 ? 5.868 -7.282 5.041 1.00 90.31 98 PHE A O 1
ATOM 786 N N . GLY A 1 99 ? 4.663 -7.754 6.868 1.00 90.94 99 GLY A N 1
ATOM 787 C CA . GLY A 1 99 ? 4.291 -9.104 6.436 1.00 90.94 99 GLY A CA 1
ATOM 788 C C . GLY A 1 99 ? 3.424 -9.123 5.171 1.00 90.94 99 GLY A C 1
ATOM 789 O O . GLY A 1 99 ? 3.641 -9.942 4.282 1.00 90.94 99 GLY A O 1
ATOM 790 N N . ALA A 1 100 ? 2.467 -8.200 5.043 1.00 90.81 100 ALA A N 1
ATOM 791 C CA . ALA A 1 100 ? 1.679 -8.063 3.818 1.00 90.81 100 ALA A CA 1
ATOM 792 C C . ALA A 1 100 ? 2.559 -7.653 2.624 1.00 90.81 100 ALA A C 1
ATOM 794 O O . ALA A 1 100 ? 2.438 -8.216 1.535 1.00 90.81 100 ALA A O 1
ATOM 795 N N . PHE A 1 101 ? 3.478 -6.708 2.837 1.00 88.62 101 PHE A N 1
ATOM 796 C CA . PHE A 1 101 ? 4.429 -6.254 1.829 1.00 88.62 101 PHE A CA 1
ATOM 797 C C . PHE A 1 101 ? 5.340 -7.383 1.332 1.00 88.62 101 PHE A C 1
ATOM 799 O O . PHE A 1 101 ? 5.482 -7.539 0.122 1.00 88.62 101 PHE A O 1
ATOM 806 N N . THR A 1 102 ? 5.935 -8.195 2.211 1.00 88.19 102 THR A N 1
ATOM 807 C CA . THR A 1 102 ? 6.850 -9.277 1.790 1.00 88.19 102 THR A CA 1
ATOM 808 C C . THR A 1 102 ? 6.141 -10.335 0.947 1.00 88.19 102 THR A C 1
ATOM 810 O O . THR A 1 102 ? 6.687 -10.809 -0.048 1.00 88.19 102 THR A O 1
ATOM 813 N N . ILE A 1 103 ? 4.889 -10.659 1.282 1.00 88.19 103 ILE A N 1
ATOM 814 C CA . ILE A 1 103 ? 4.077 -11.602 0.506 1.00 88.19 103 ILE A CA 1
ATOM 815 C C . ILE A 1 103 ? 3.733 -11.026 -0.873 1.00 88.19 103 ILE A C 1
ATOM 817 O O . ILE A 1 103 ? 3.882 -11.720 -1.876 1.00 88.19 103 ILE A O 1
ATOM 821 N N . LEU A 1 104 ? 3.274 -9.772 -0.930 1.00 87.12 104 LEU A N 1
ATOM 822 C CA . LEU A 1 104 ? 2.786 -9.154 -2.168 1.00 87.12 104 LEU A CA 1
ATOM 823 C C . LEU A 1 104 ? 3.907 -8.720 -3.119 1.00 87.12 104 LEU A C 1
ATOM 825 O O . LEU A 1 104 ? 3.747 -8.808 -4.334 1.00 87.12 104 LEU A O 1
ATOM 829 N N . SER A 1 105 ? 5.024 -8.231 -2.581 1.00 79.88 105 SER A N 1
ATOM 830 C CA . SER A 1 105 ? 6.170 -7.782 -3.380 1.00 79.88 105 SER A CA 1
ATOM 831 C C . SER A 1 105 ? 6.971 -8.945 -3.964 1.00 79.88 105 SER A C 1
ATOM 833 O O . SER A 1 105 ? 7.700 -8.753 -4.933 1.00 79.88 105 SER A O 1
ATOM 835 N N . GLY A 1 106 ? 6.863 -10.144 -3.381 1.00 78.94 106 GLY A N 1
ATOM 836 C CA . GLY A 1 106 ? 7.659 -11.301 -3.786 1.00 78.94 106 GLY A CA 1
ATOM 837 C C . GLY A 1 106 ? 9.160 -11.141 -3.522 1.00 78.94 106 GLY A C 1
ATOM 838 O O . GLY A 1 106 ? 9.931 -12.005 -3.934 1.00 78.94 106 GLY A O 1
ATOM 839 N N . VAL A 1 107 ? 9.571 -10.071 -2.830 1.00 69.00 107 VAL A N 1
ATOM 840 C CA . VAL A 1 107 ? 10.954 -9.849 -2.403 1.00 69.00 107 VAL A CA 1
ATOM 841 C C . VAL A 1 107 ? 11.263 -10.881 -1.318 1.00 69.00 107 VAL A C 1
ATOM 843 O O . VAL A 1 107 ? 10.701 -10.831 -0.222 1.00 69.00 107 VAL A O 1
ATOM 846 N N . ARG A 1 108 ? 12.107 -11.855 -1.663 1.00 56.47 108 ARG A N 1
ATOM 847 C CA . ARG A 1 108 ? 12.589 -12.936 -0.796 1.00 56.47 108 ARG A CA 1
ATOM 848 C C . ARG A 1 108 ? 14.106 -12.962 -0.785 1.00 56.47 108 ARG A C 1
ATOM 850 O O . ARG A 1 108 ? 14.692 -12.718 -1.862 1.00 56.47 108 ARG A O 1
#